Protein AF-A0AA39VQX3-F1 (afdb_monomer_lite)

Foldseek 3Di:
DADPVRDDDDDPPPDDDPVPPCPPPDRDQDPVNVVVVVVVVVVVVVVVVVVVVVPPDDDDDDDDDDPVVVVVVVVVVVVVVVVVVVVVVVVVVVVD

Sequence (96 aa):
MMDLEGNIVDVPNPSGRGSGYRDEEDGVLEKVERLARRRFCLRRNEMEKEKKEKEREFIVHMPLPDEKEIENMVLEKKKMELLSNYATVYLIFKAR

Organism: Acer saccharum (NCBI:txid4024)

InterPro domains:
  IPR009360 Pre-mRNA-splicing factor Isy1 [PF06246] (20-84)

Radius of gyration: 33.64 Å; chains: 1; bounding box: 80×27×74 Å

Secondary structure (DSSP, 8-state):
-B-TT--B-----SS--------SS-SS--HHHHHHHHHHHHHHHHHHHHHHHHT------PPPPPHHHHHHHHHHHHHHHHHHHHHHHHHHHHT-

Structure (mmCIF, N/CA/C/O backbone):
data_AF-A0AA39VQX3-F1
#
_entry.id   AF-A0AA39VQX3-F1
#
loop_
_atom_site.group_PDB
_atom_site.id
_atom_site.type_symbol
_atom_site.label_atom_id
_atom_site.label_alt_id
_atom_site.label_comp_id
_atom_site.label_asym_id
_atom_site.label_entity_id
_atom_site.label_seq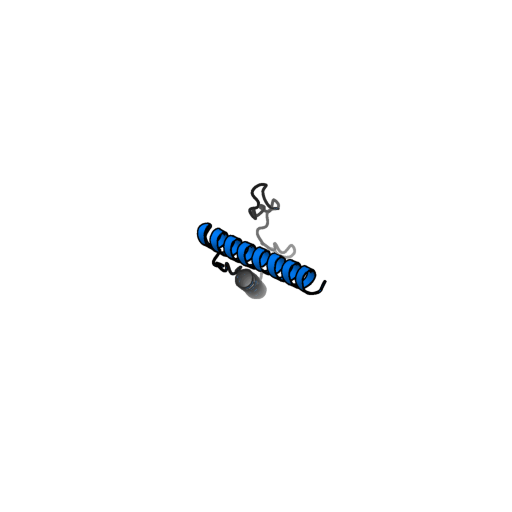_id
_atom_site.pdbx_PDB_ins_code
_atom_site.Cartn_x
_atom_site.Cartn_y
_atom_site.Cartn_z
_atom_site.occupancy
_atom_site.B_iso_or_equiv
_atom_site.auth_seq_id
_atom_site.auth_comp_id
_atom_site.auth_asym_id
_atom_site.auth_atom_id
_atom_site.pdbx_PDB_model_num
ATOM 1 N N . MET A 1 1 ? 22.922 -8.580 -7.481 1.00 44.53 1 MET A N 1
ATOM 2 C CA . MET A 1 1 ? 22.863 -8.815 -6.021 1.00 44.53 1 MET A CA 1
ATOM 3 C C . MET A 1 1 ? 22.301 -7.532 -5.428 1.00 44.53 1 MET A C 1
ATOM 5 O O . MET A 1 1 ? 22.696 -6.494 -5.932 1.00 44.53 1 MET A O 1
ATOM 9 N N . MET A 1 2 ? 21.370 -7.570 -4.477 1.00 53.41 2 MET A N 1
ATOM 10 C CA . MET A 1 2 ? 20.942 -6.357 -3.756 1.00 53.41 2 MET A CA 1
ATOM 11 C C . MET A 1 2 ? 21.920 -6.088 -2.604 1.00 53.41 2 MET A C 1
ATOM 13 O O . MET A 1 2 ? 22.512 -7.044 -2.092 1.00 53.41 2 MET A O 1
ATOM 17 N N . ASP A 1 3 ? 22.137 -4.825 -2.240 1.00 66.75 3 ASP A N 1
ATOM 18 C CA . ASP A 1 3 ? 22.876 -4.475 -1.020 1.00 66.75 3 ASP A CA 1
ATOM 19 C C . ASP A 1 3 ? 22.010 -4.711 0.236 1.00 66.75 3 ASP A C 1
ATOM 21 O O . ASP A 1 3 ? 20.832 -5.070 0.147 1.00 66.75 3 ASP A O 1
ATOM 25 N N . LEU A 1 4 ? 22.606 -4.581 1.426 1.00 71.19 4 LEU A N 1
ATOM 26 C CA . LEU A 1 4 ? 21.905 -4.796 2.702 1.00 71.19 4 LEU A CA 1
ATOM 27 C C . LEU A 1 4 ? 20.862 -3.703 2.995 1.00 71.19 4 LEU A C 1
ATOM 29 O O . LEU A 1 4 ? 20.021 -3.891 3.873 1.00 71.19 4 LEU A O 1
ATOM 33 N N . GLU A 1 5 ? 20.878 -2.603 2.241 1.00 68.81 5 GLU A N 1
ATOM 34 C CA . GLU A 1 5 ? 19.855 -1.557 2.260 1.00 68.81 5 GLU A CA 1
ATOM 35 C C . GLU A 1 5 ? 18.704 -1.801 1.263 1.00 68.81 5 GLU A C 1
ATOM 37 O O . GLU A 1 5 ? 17.751 -1.023 1.225 1.00 68.81 5 GLU A O 1
ATOM 42 N N . GLY A 1 6 ? 18.739 -2.896 0.495 1.00 61.66 6 GLY A N 1
ATOM 43 C CA . GLY A 1 6 ? 17.662 -3.289 -0.416 1.00 61.66 6 GLY A CA 1
ATOM 44 C C . GLY A 1 6 ? 17.668 -2.575 -1.772 1.00 61.66 6 GLY A C 1
ATOM 45 O O . GLY A 1 6 ? 16.703 -2.700 -2.526 1.00 61.66 6 GLY A O 1
ATOM 46 N N . ASN A 1 7 ? 18.741 -1.868 -2.126 1.00 71.50 7 ASN A N 1
ATOM 47 C CA . ASN A 1 7 ? 18.907 -1.263 -3.441 1.00 71.50 7 ASN A CA 1
ATOM 48 C C . ASN A 1 7 ? 19.446 -2.281 -4.457 1.00 71.50 7 ASN A C 1
ATOM 50 O O . ASN A 1 7 ? 20.309 -3.121 -4.175 1.00 71.50 7 ASN A O 1
ATOM 54 N N . ILE A 1 8 ? 18.953 -2.183 -5.695 1.00 49.44 8 ILE A N 1
ATOM 55 C CA . ILE A 1 8 ? 19.488 -2.933 -6.835 1.00 49.44 8 ILE A CA 1
ATOM 56 C C . ILE A 1 8 ? 20.816 -2.286 -7.229 1.00 49.44 8 ILE A C 1
ATOM 58 O O . ILE A 1 8 ? 20.851 -1.282 -7.936 1.00 49.44 8 ILE A O 1
ATOM 62 N N . VAL A 1 9 ? 21.919 -2.865 -6.760 1.00 58.19 9 VAL A N 1
ATOM 63 C CA . VAL A 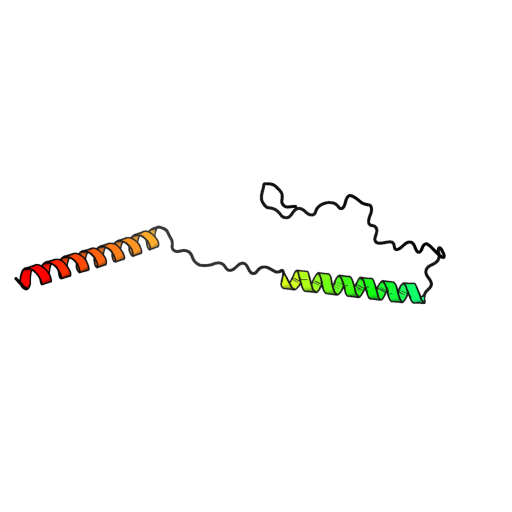1 9 ? 23.261 -2.466 -7.184 1.00 58.19 9 VAL A CA 1
ATOM 64 C C . VAL A 1 9 ? 23.661 -3.230 -8.445 1.00 58.19 9 VAL A C 1
ATOM 66 O O . VAL A 1 9 ? 23.729 -4.466 -8.466 1.00 58.19 9 VAL A O 1
ATOM 69 N N . ASP A 1 10 ? 23.931 -2.475 -9.513 1.00 57.16 10 ASP A N 1
ATOM 70 C CA . ASP A 1 10 ? 24.555 -2.992 -10.728 1.00 57.16 10 ASP A CA 1
ATOM 71 C C . ASP A 1 10 ? 25.943 -3.537 -10.373 1.00 57.16 10 ASP A C 1
ATOM 73 O O . ASP A 1 10 ? 26.861 -2.800 -10.011 1.00 57.16 10 ASP A O 1
ATOM 77 N N . VAL A 1 11 ? 26.098 -4.859 -10.462 1.00 56.31 11 VAL A N 1
ATOM 78 C CA . VAL A 1 11 ? 27.387 -5.519 -10.244 1.00 56.31 11 VAL A CA 1
ATOM 79 C C . VAL A 1 11 ? 28.325 -5.092 -11.377 1.00 56.31 11 VAL A C 1
ATOM 81 O O . VAL A 1 11 ? 28.020 -5.377 -12.541 1.00 56.31 11 VAL A O 1
ATOM 84 N N . PRO A 1 12 ? 29.483 -4.467 -11.092 1.00 53.97 12 PRO A N 1
ATOM 85 C CA . PRO A 1 12 ? 30.467 -4.214 -12.127 1.00 53.97 12 PRO A CA 1
ATOM 86 C C . PRO A 1 12 ? 30.956 -5.570 -12.631 1.00 53.97 12 PRO A C 1
ATOM 88 O O . PRO A 1 12 ? 31.552 -6.345 -11.885 1.00 53.97 12 PRO A O 1
ATOM 91 N N . ASN A 1 13 ? 30.648 -5.884 -13.889 1.00 50.62 13 ASN A N 1
ATOM 92 C CA . ASN A 1 13 ? 31.012 -7.145 -14.524 1.00 50.62 13 ASN A CA 1
ATOM 93 C C . ASN A 1 13 ? 32.550 -7.325 -14.467 1.00 50.62 13 ASN A C 1
ATOM 95 O O . ASN A 1 13 ? 33.259 -6.593 -15.160 1.00 50.62 13 ASN A O 1
ATOM 99 N N . PRO A 1 14 ? 33.090 -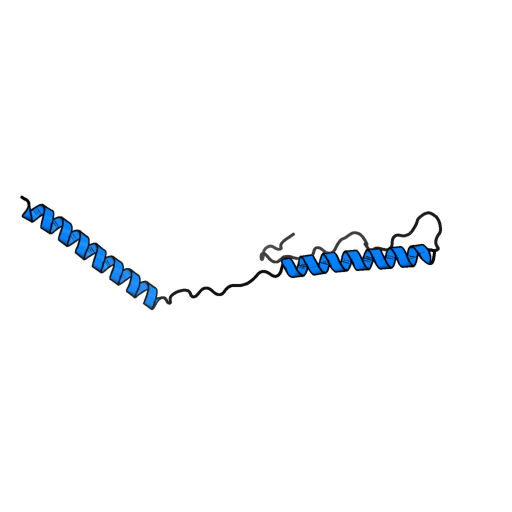8.288 -13.689 1.00 48.25 14 PRO A N 1
ATOM 100 C CA . PRO A 1 14 ? 34.528 -8.374 -13.396 1.00 48.25 14 PRO A CA 1
ATOM 101 C C . PRO A 1 14 ? 35.337 -9.040 -14.519 1.00 48.25 14 PRO A C 1
ATOM 103 O O . PRO A 1 14 ? 36.519 -9.327 -14.373 1.00 48.25 14 PRO A O 1
ATOM 106 N N . SER A 1 15 ? 34.708 -9.291 -15.662 1.00 46.41 15 SER A N 1
ATOM 107 C CA . SER A 1 15 ? 35.349 -9.832 -16.854 1.00 46.41 15 SER A CA 1
ATOM 108 C C . SER A 1 15 ? 35.226 -8.781 -17.939 1.00 46.41 15 SER A C 1
ATOM 110 O O . SER A 1 15 ? 34.108 -8.421 -18.306 1.00 46.41 15 SER A O 1
ATOM 112 N N . GLY A 1 16 ? 36.354 -8.251 -18.415 1.00 50.69 16 GLY A N 1
ATOM 113 C CA . GLY A 1 16 ? 36.395 -7.257 -19.482 1.00 50.69 16 GLY A CA 1
ATOM 114 C C . GLY A 1 16 ? 35.449 -7.632 -20.622 1.00 50.69 16 GLY A C 1
ATOM 115 O O . GLY A 1 16 ? 35.736 -8.515 -21.419 1.00 50.69 16 GLY A O 1
ATOM 116 N N . ARG A 1 17 ? 34.294 -6.968 -20.685 1.00 47.97 17 ARG A N 1
ATOM 117 C CA . ARG A 1 17 ? 33.331 -7.100 -21.778 1.00 47.97 17 ARG A CA 1
ATOM 118 C C . ARG A 1 17 ? 33.178 -5.747 -22.434 1.00 47.97 17 ARG A C 1
ATOM 120 O O . ARG A 1 17 ? 32.133 -5.110 -22.379 1.00 47.97 17 ARG A O 1
ATOM 127 N N . GLY A 1 18 ? 34.233 -5.342 -23.131 1.00 44.03 18 GLY A N 1
ATOM 128 C CA . GLY A 1 18 ? 33.962 -4.729 -24.417 1.00 44.03 18 GLY A CA 1
ATOM 129 C C . GLY A 1 18 ? 33.263 -5.798 -25.254 1.00 44.03 18 GLY A C 1
ATOM 130 O O . GLY A 1 18 ? 33.818 -6.874 -25.444 1.00 44.03 18 GLY A O 1
ATOM 131 N N . SER A 1 19 ? 32.049 -5.539 -25.744 1.00 47.88 19 SER A N 1
ATOM 132 C CA . SER A 1 19 ? 31.425 -6.370 -26.787 1.00 47.88 19 SER A CA 1
ATOM 133 C C . SER A 1 19 ? 32.144 -6.142 -28.129 1.00 47.88 19 SER A C 1
ATOM 135 O O . SER A 1 19 ? 31.552 -5.739 -29.136 1.00 47.88 19 SER A O 1
ATOM 137 N N . GLY A 1 20 ? 33.457 -6.341 -28.134 1.00 46.97 20 GLY A N 1
ATOM 138 C CA . GLY A 1 20 ? 34.253 -6.540 -29.323 1.00 46.97 20 GLY A CA 1
ATOM 139 C C . GLY A 1 20 ? 34.260 -8.028 -29.595 1.00 46.97 20 GLY A C 1
ATOM 140 O O . GLY A 1 20 ? 35.060 -8.735 -28.997 1.00 46.97 20 GLY A O 1
ATOM 141 N N . TYR A 1 21 ? 33.371 -8.499 -30.471 1.00 47.59 21 TYR A N 1
ATOM 142 C CA . TYR A 1 21 ? 33.649 -9.733 -31.198 1.00 47.59 21 TYR A CA 1
ATOM 143 C C . TYR A 1 21 ? 34.968 -9.472 -31.927 1.00 47.59 21 TYR A C 1
ATOM 145 O O . TYR A 1 21 ? 35.034 -8.607 -32.804 1.00 47.59 21 TYR A O 1
ATOM 153 N N . ARG A 1 22 ? 36.045 -10.037 -31.385 1.00 49.66 22 ARG A N 1
ATOM 154 C CA . ARG A 1 22 ? 37.316 -10.171 -32.074 1.00 49.66 22 ARG A CA 1
ATOM 155 C C . ARG A 1 22 ? 37.131 -11.452 -32.863 1.00 49.66 22 ARG A C 1
ATOM 157 O O . ARG A 1 22 ? 37.036 -12.514 -32.258 1.00 49.66 22 ARG A O 1
ATOM 164 N N . ASP A 1 23 ? 36.961 -11.313 -34.164 1.00 54.44 23 ASP A N 1
ATOM 165 C CA . ASP A 1 23 ? 36.848 -12.459 -35.051 1.00 54.44 23 ASP A CA 1
ATOM 166 C C . ASP A 1 23 ? 38.228 -13.132 -35.052 1.00 54.44 23 ASP A C 1
ATOM 168 O O . ASP A 1 23 ? 39.251 -12.462 -35.221 1.00 54.44 23 ASP A O 1
ATOM 172 N N . GLU A 1 24 ? 38.275 -14.421 -34.718 1.00 55.25 24 GLU A N 1
ATOM 173 C CA . GLU A 1 24 ? 39.540 -15.158 -34.602 1.00 55.25 24 GLU A CA 1
ATOM 174 C C . GLU A 1 24 ? 40.139 -15.496 -35.977 1.00 55.25 24 GLU A C 1
ATOM 176 O O . GLU A 1 24 ? 41.311 -15.859 -36.040 1.00 55.25 24 GLU A O 1
ATOM 181 N N . GLU A 1 25 ? 39.366 -15.352 -37.063 1.00 56.44 25 GLU A N 1
ATOM 182 C CA . GLU A 1 25 ? 39.762 -15.798 -38.405 1.00 56.44 25 GLU A CA 1
ATOM 183 C C . GLU A 1 25 ? 40.569 -14.755 -39.190 1.00 56.44 25 GLU A C 1
ATOM 185 O O . GLU A 1 25 ? 41.705 -15.042 -39.543 1.00 56.44 25 GLU A O 1
ATOM 190 N N . ASP A 1 26 ? 40.087 -13.526 -39.384 1.00 53.44 26 ASP A N 1
ATOM 191 C CA . ASP A 1 26 ? 40.797 -12.511 -40.171 1.00 53.44 26 ASP A CA 1
ATOM 192 C C . ASP A 1 26 ? 40.617 -11.148 -39.499 1.00 53.44 26 ASP A C 1
ATOM 194 O O . ASP A 1 26 ? 39.500 -10.675 -39.331 1.00 53.44 26 ASP A O 1
ATOM 198 N N . GLY A 1 27 ? 41.686 -10.467 -39.083 1.00 57.88 27 GLY A N 1
ATOM 199 C CA . GLY A 1 27 ? 41.611 -9.234 -38.274 1.00 57.88 27 GLY A CA 1
ATOM 200 C C . GLY A 1 27 ? 40.948 -7.997 -38.922 1.00 57.88 27 GLY A C 1
ATOM 201 O O . GLY A 1 27 ? 41.191 -6.879 -38.458 1.00 57.88 27 GLY A O 1
ATOM 202 N N . VAL A 1 28 ? 40.149 -8.148 -39.985 1.00 57.38 28 VAL A N 1
ATOM 203 C CA . VAL A 1 28 ? 39.463 -7.076 -40.717 1.00 57.38 28 VAL A CA 1
ATOM 204 C C . VAL A 1 28 ? 38.006 -7.460 -41.004 1.00 57.38 28 VAL A C 1
ATOM 206 O O . VAL A 1 28 ? 37.715 -8.161 -41.962 1.00 57.38 28 VAL A O 1
ATOM 209 N N . LEU A 1 29 ? 37.079 -6.899 -40.223 1.00 57.56 29 LEU A N 1
ATOM 210 C CA . LEU A 1 29 ? 35.633 -7.020 -40.446 1.00 57.56 29 LEU A CA 1
ATOM 211 C C . LEU A 1 29 ? 35.224 -6.363 -41.781 1.00 57.56 29 LEU A C 1
ATOM 213 O O . LEU A 1 29 ? 35.411 -5.150 -41.964 1.00 57.56 29 LEU A O 1
ATOM 217 N N . GLU A 1 30 ? 34.625 -7.125 -42.698 1.00 61.88 30 GLU A N 1
ATOM 218 C CA . GLU A 1 30 ? 34.236 -6.624 -44.021 1.00 61.88 30 GLU A CA 1
ATOM 219 C C . GLU A 1 30 ? 33.047 -5.632 -43.934 1.00 61.88 30 GLU A C 1
ATOM 221 O O . GLU A 1 30 ? 32.310 -5.552 -42.945 1.00 61.88 30 GLU A O 1
ATOM 226 N N . LYS A 1 31 ? 32.813 -4.819 -44.977 1.00 69.75 31 LYS A N 1
ATOM 227 C CA . LYS A 1 31 ? 31.729 -3.809 -45.001 1.00 69.75 31 LYS A CA 1
ATOM 228 C C . LYS A 1 31 ? 30.331 -4.419 -44.815 1.00 69.75 31 LYS A C 1
ATOM 230 O O . LYS A 1 31 ? 29.473 -3.778 -44.202 1.00 69.75 31 LYS A O 1
ATOM 235 N N . VAL A 1 32 ? 30.104 -5.625 -45.335 1.00 63.91 32 VAL A N 1
ATOM 236 C CA . VAL A 1 32 ? 28.830 -6.355 -45.218 1.00 63.91 32 VAL A CA 1
ATOM 237 C C . VAL A 1 32 ? 28.588 -6.770 -43.767 1.00 63.91 32 VAL A C 1
ATOM 239 O O . VAL A 1 32 ? 27.521 -6.501 -43.207 1.00 63.91 32 VAL A O 1
ATOM 242 N N . GLU A 1 33 ? 29.611 -7.315 -43.117 1.00 67.81 33 GLU A N 1
ATOM 243 C CA . GLU A 1 33 ? 29.562 -7.745 -41.720 1.00 67.81 33 GLU A CA 1
ATOM 244 C C . GLU A 1 33 ? 29.428 -6.560 -40.762 1.00 67.81 33 GLU A C 1
ATOM 246 O O . GLU A 1 33 ? 28.645 -6.601 -39.812 1.00 67.81 33 GLU A O 1
ATOM 251 N N . ARG A 1 34 ? 30.093 -5.434 -41.054 1.00 66.00 34 ARG A N 1
ATOM 252 C CA . ARG A 1 34 ? 29.930 -4.177 -40.305 1.00 66.00 34 ARG A CA 1
ATOM 253 C C . ARG A 1 34 ? 28.477 -3.692 -40.307 1.00 66.00 34 ARG A C 1
ATOM 255 O O . ARG A 1 34 ? 27.979 -3.242 -39.270 1.00 66.00 34 ARG A O 1
ATOM 262 N N . LEU A 1 35 ? 27.784 -3.767 -41.445 1.00 71.19 35 LEU A N 1
ATOM 263 C CA . LEU A 1 35 ? 26.367 -3.396 -41.540 1.00 71.19 35 LEU A CA 1
ATOM 264 C C . LEU A 1 35 ? 25.471 -4.390 -40.793 1.00 71.19 35 LEU A C 1
ATOM 266 O O . LEU A 1 35 ? 24.578 -3.958 -40.059 1.00 71.19 35 LEU A O 1
ATOM 270 N N . ALA A 1 36 ? 25.725 -5.693 -40.931 1.00 72.88 36 ALA A N 1
ATOM 271 C CA . ALA A 1 36 ? 24.998 -6.737 -40.211 1.00 72.88 36 ALA A CA 1
ATOM 272 C C . ALA A 1 36 ? 25.145 -6.583 -38.685 1.00 72.88 36 ALA A C 1
ATOM 274 O O . ALA A 1 36 ? 24.151 -6.571 -37.955 1.00 72.88 36 ALA A O 1
ATOM 275 N N . ARG A 1 37 ? 26.365 -6.328 -38.202 1.00 66.69 37 ARG A N 1
ATOM 276 C CA . ARG A 1 37 ? 26.663 -6.077 -36.788 1.00 66.69 37 ARG A CA 1
ATOM 277 C C . ARG A 1 37 ? 25.989 -4.810 -36.270 1.00 66.69 37 ARG A C 1
ATOM 279 O O . ARG A 1 37 ? 25.394 -4.831 -35.194 1.00 66.69 37 ARG A O 1
ATOM 286 N N . ARG A 1 38 ? 26.024 -3.711 -37.036 1.00 70.56 38 ARG A N 1
ATOM 287 C CA . ARG A 1 38 ? 25.338 -2.459 -36.664 1.00 70.56 38 ARG A CA 1
ATOM 288 C C . ARG A 1 38 ? 23.833 -2.679 -36.518 1.00 70.56 38 ARG A C 1
ATOM 290 O O . ARG A 1 38 ? 23.248 -2.192 -35.555 1.00 70.56 38 ARG A O 1
ATOM 297 N N . ARG A 1 39 ? 23.220 -3.445 -37.427 1.00 71.00 39 ARG A N 1
ATOM 298 C CA . ARG A 1 39 ? 21.802 -3.830 -37.338 1.00 71.00 39 ARG A CA 1
ATOM 299 C C . ARG A 1 39 ? 21.517 -4.670 -36.093 1.00 71.00 39 ARG A C 1
ATOM 301 O O . ARG A 1 39 ? 20.534 -4.412 -35.407 1.00 71.00 39 ARG A O 1
ATOM 308 N N . PHE A 1 40 ? 22.387 -5.623 -35.765 1.00 67.44 40 PHE A N 1
ATOM 309 C CA . PHE A 1 40 ? 22.208 -6.493 -34.602 1.00 67.44 40 PHE A CA 1
ATOM 310 C C . PHE A 1 40 ? 22.272 -5.726 -33.272 1.00 67.44 40 PHE A C 1
ATOM 312 O O . PHE A 1 40 ? 21.398 -5.891 -32.421 1.00 67.44 40 PHE A O 1
ATOM 319 N N . CYS A 1 41 ? 23.255 -4.833 -33.108 1.00 70.31 41 CYS A N 1
ATOM 320 C CA . CYS 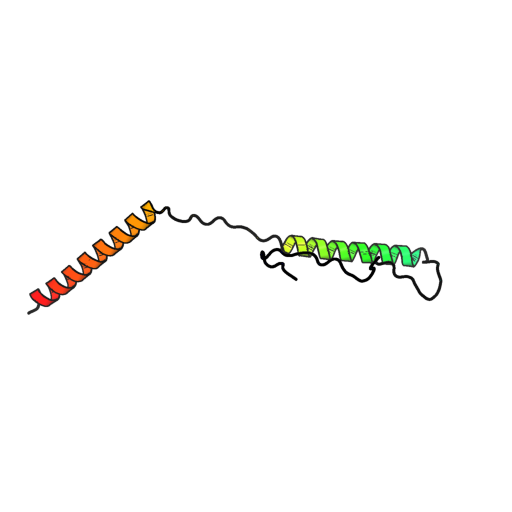A 1 41 ? 23.365 -3.988 -31.915 1.00 70.31 41 CYS A CA 1
ATOM 321 C C . CYS A 1 41 ? 22.165 -3.044 -31.761 1.00 70.31 41 CYS A C 1
ATOM 323 O O . CYS A 1 41 ? 21.652 -2.888 -30.656 1.00 70.31 41 CYS A O 1
ATOM 325 N N . LEU A 1 42 ? 21.695 -2.436 -32.857 1.00 72.38 42 LEU A N 1
ATOM 326 C CA . LEU A 1 42 ? 20.512 -1.570 -32.830 1.00 72.38 42 LEU A CA 1
ATOM 327 C C . LEU A 1 42 ? 19.266 -2.342 -32.385 1.00 72.38 42 LEU A C 1
ATOM 329 O O . LEU A 1 42 ? 18.584 -1.901 -31.466 1.00 72.38 42 LEU A O 1
ATOM 333 N N . ARG A 1 43 ? 19.044 -3.537 -32.947 1.00 69.44 43 ARG A N 1
ATOM 334 C CA . ARG A 1 43 ? 17.918 -4.404 -32.577 1.00 69.44 43 ARG A CA 1
ATOM 335 C C . ARG A 1 43 ? 17.959 -4.800 -31.101 1.00 69.44 43 ARG A C 1
ATOM 337 O O . ARG A 1 43 ? 16.932 -4.825 -30.431 1.00 69.44 43 ARG A O 1
ATOM 344 N N . ARG A 1 44 ? 19.149 -5.105 -30.572 1.00 72.81 44 ARG A N 1
ATOM 345 C CA . ARG A 1 44 ? 19.326 -5.419 -29.149 1.00 72.81 44 ARG A CA 1
ATOM 346 C C . ARG A 1 44 ? 19.007 -4.217 -28.256 1.00 72.81 44 ARG A C 1
ATOM 348 O O . ARG A 1 44 ? 18.291 -4.377 -27.273 1.00 72.81 44 ARG A O 1
ATOM 355 N N . ASN A 1 45 ? 19.486 -3.031 -28.624 1.00 69.00 45 ASN A N 1
ATOM 356 C CA . ASN A 1 45 ? 19.220 -1.800 -27.881 1.00 69.00 45 ASN A CA 1
ATOM 357 C C . ASN A 1 45 ? 17.730 -1.418 -27.900 1.00 69.00 45 ASN A C 1
ATOM 359 O O . ASN A 1 45 ? 17.228 -0.899 -26.908 1.00 69.00 45 ASN A O 1
ATOM 363 N N . GLU A 1 46 ? 17.017 -1.675 -28.999 1.00 73.00 46 GLU A N 1
ATOM 364 C CA . GLU A 1 46 ? 15.559 -1.498 -29.080 1.00 73.00 46 GLU A CA 1
ATOM 365 C C . GLU A 1 46 ? 14.826 -2.433 -28.111 1.00 73.00 46 GLU A C 1
ATOM 367 O O . GLU A 1 46 ? 14.004 -1.968 -27.326 1.00 73.00 46 GLU A O 1
ATOM 372 N N . MET A 1 47 ? 15.190 -3.721 -28.083 1.00 63.41 47 MET A N 1
ATOM 373 C CA . MET A 1 47 ? 14.606 -4.689 -27.144 1.00 63.41 47 MET A CA 1
ATOM 374 C C . MET A 1 47 ? 14.886 -4.332 -25.674 1.00 63.41 47 MET A C 1
ATOM 376 O O . MET A 1 47 ? 14.022 -4.519 -24.820 1.00 63.41 47 MET A O 1
ATOM 380 N N . GLU A 1 48 ? 16.079 -3.819 -25.353 1.00 68.81 48 GLU A N 1
ATOM 381 C CA . GLU A 1 48 ? 16.409 -3.373 -23.990 1.00 68.81 48 GLU A CA 1
ATOM 382 C C . GLU A 1 48 ? 15.630 -2.109 -23.585 1.00 68.81 48 GLU A C 1
ATOM 384 O O . GLU A 1 48 ? 15.212 -1.997 -22.433 1.00 68.81 48 GLU A O 1
ATOM 389 N N . LYS A 1 49 ? 15.375 -1.182 -24.518 1.00 70.00 49 LYS A N 1
ATOM 390 C CA . LYS A 1 49 ? 14.516 -0.013 -24.264 1.00 70.00 49 LYS A CA 1
ATOM 391 C C . LYS A 1 49 ? 13.063 -0.417 -24.031 1.00 70.00 49 LYS A C 1
ATOM 393 O O . LYS A 1 49 ? 12.466 0.048 -23.070 1.00 70.00 49 LYS A O 1
ATOM 398 N N . GLU A 1 50 ? 12.525 -1.318 -24.850 1.00 69.75 50 GLU A N 1
ATOM 399 C CA . GLU A 1 50 ? 11.147 -1.803 -24.714 1.00 69.75 50 GLU A CA 1
ATOM 400 C C . GLU A 1 50 ? 10.920 -2.522 -23.372 1.00 69.75 50 GLU A C 1
ATOM 402 O O . GLU A 1 50 ? 9.881 -2.349 -22.735 1.00 69.75 50 GLU A O 1
ATOM 407 N N . LYS A 1 51 ? 11.909 -3.292 -22.897 1.00 67.38 51 LYS A N 1
ATOM 408 C CA . LYS A 1 51 ? 11.870 -3.907 -21.560 1.00 67.38 51 LYS A CA 1
ATOM 409 C C . LYS A 1 51 ? 11.857 -2.860 -20.448 1.00 67.38 51 LYS A C 1
ATOM 411 O O . LYS A 1 51 ? 10.967 -2.899 -19.607 1.00 67.38 51 LYS A O 1
ATOM 416 N N . LYS A 1 52 ? 12.756 -1.872 -20.506 1.00 65.56 52 LYS A N 1
ATOM 417 C CA . LYS A 1 52 ? 12.805 -0.764 -19.533 1.00 65.56 52 LYS A CA 1
ATOM 418 C C . LYS A 1 52 ? 11.533 0.085 -19.518 1.00 65.56 52 LYS A C 1
ATOM 420 O O . LYS A 1 52 ? 11.199 0.672 -18.497 1.00 65.56 52 LYS A O 1
ATOM 425 N N . GLU A 1 53 ? 10.824 0.183 -20.641 1.00 65.38 53 GLU A N 1
ATOM 426 C CA . GLU A 1 53 ? 9.531 0.869 -20.707 1.00 65.38 53 GLU A CA 1
ATOM 427 C C . GLU A 1 53 ? 8.399 0.069 -20.062 1.00 65.38 53 GLU A C 1
ATOM 429 O O . GLU A 1 53 ? 7.549 0.663 -19.402 1.00 65.38 53 GLU A O 1
ATOM 434 N N . LYS A 1 54 ? 8.413 -1.261 -20.199 1.00 66.50 54 LYS A N 1
ATOM 435 C CA . LYS A 1 54 ? 7.462 -2.164 -19.528 1.00 66.50 54 LYS A CA 1
ATOM 436 C C . LYS A 1 54 ? 7.730 -2.298 -18.027 1.00 66.50 54 LYS A C 1
ATOM 438 O O . LYS A 1 54 ? 6.799 -2.542 -17.272 1.00 66.50 54 LYS A O 1
ATOM 443 N N . GLU A 1 55 ? 8.977 -2.108 -17.608 1.00 63.12 55 GLU A N 1
ATOM 444 C CA . GLU A 1 55 ? 9.424 -2.124 -16.207 1.00 63.12 55 GLU A CA 1
ATOM 445 C C . GLU A 1 55 ? 9.227 -0.776 -15.491 1.00 63.12 55 GLU A C 1
ATOM 447 O O . GLU A 1 55 ? 9.671 -0.613 -14.358 1.00 63.12 55 GLU A O 1
ATOM 452 N N . ARG A 1 56 ? 8.570 0.217 -16.110 1.00 66.00 56 ARG A N 1
ATOM 453 C CA . ARG A 1 56 ? 8.177 1.436 -15.389 1.00 66.00 56 ARG A CA 1
ATOM 454 C C . ARG A 1 56 ? 7.091 1.076 -14.376 1.00 66.00 56 ARG A C 1
ATOM 456 O O . ARG A 1 56 ? 5.913 0.994 -14.709 1.00 66.00 56 ARG A O 1
ATOM 463 N N . GLU A 1 57 ? 7.509 0.836 -13.144 1.00 65.44 57 GLU A N 1
ATOM 464 C CA . GLU A 1 57 ? 6.633 0.534 -12.018 1.00 65.44 57 GLU A CA 1
ATOM 465 C C . GLU A 1 57 ? 5.767 1.760 -11.690 1.00 65.44 57 GLU A C 1
ATOM 467 O O . GLU A 1 57 ? 6.261 2.851 -11.396 1.00 65.44 57 GLU A O 1
ATOM 472 N N . PHE A 1 58 ? 4.446 1.602 -11.793 1.00 73.69 58 PHE A N 1
ATOM 473 C CA . PHE A 1 58 ? 3.493 2.662 -11.482 1.00 73.69 58 PHE A CA 1
ATOM 474 C C . PHE A 1 58 ? 3.352 2.794 -9.963 1.00 73.69 58 PHE A C 1
ATOM 476 O O . PHE A 1 58 ? 2.778 1.925 -9.309 1.00 73.69 58 PHE A O 1
ATOM 483 N N . ILE A 1 59 ? 3.831 3.902 -9.399 1.00 72.25 59 ILE A N 1
ATOM 484 C CA . ILE A 1 59 ? 3.575 4.245 -7.998 1.00 72.25 59 ILE A CA 1
ATOM 485 C C . ILE A 1 59 ? 2.181 4.877 -7.918 1.00 72.25 59 ILE A C 1
ATOM 487 O O . ILE A 1 59 ? 1.970 5.996 -8.385 1.00 72.25 59 ILE A O 1
ATOM 491 N N . VAL A 1 60 ? 1.216 4.158 -7.340 1.00 83.50 60 VAL A N 1
ATOM 492 C CA . VAL A 1 60 ? -0.132 4.678 -7.0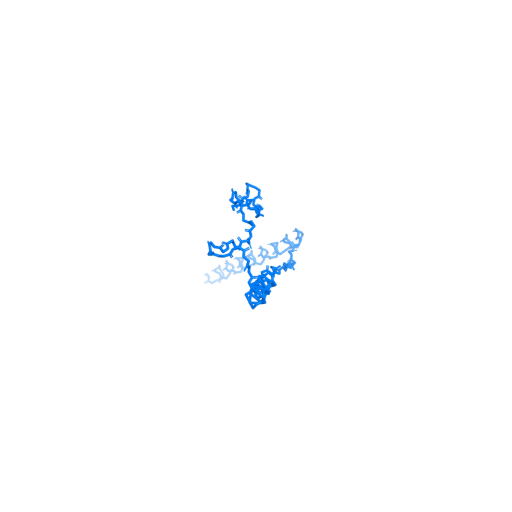65 1.00 83.50 60 VAL A CA 1
ATOM 493 C C . VAL A 1 60 ? -0.177 5.176 -5.627 1.00 83.50 60 VAL A C 1
ATOM 495 O O . VAL A 1 60 ? -0.023 4.391 -4.692 1.00 83.50 60 VAL A O 1
ATOM 498 N N . HIS A 1 61 ? -0.414 6.475 -5.432 1.00 80.50 61 HIS A N 1
ATOM 499 C CA . HIS A 1 61 ? -0.673 6.993 -4.094 1.00 80.50 61 HIS A CA 1
ATOM 500 C C . HIS A 1 61 ? -2.106 6.641 -3.688 1.00 80.50 61 HIS A C 1
ATOM 502 O O . HIS A 1 61 ? -3.072 7.189 -4.215 1.00 80.50 61 HIS A O 1
ATOM 508 N N . MET A 1 62 ? -2.235 5.725 -2.732 1.00 87.56 62 MET A N 1
ATOM 509 C CA . MET A 1 62 ? -3.505 5.439 -2.070 1.00 87.56 62 MET A CA 1
ATOM 510 C C . MET A 1 62 ? -3.724 6.440 -0.930 1.00 87.56 62 MET A C 1
ATOM 512 O O . MET A 1 62 ? -2.781 6.665 -0.165 1.00 87.56 62 MET A O 1
ATOM 516 N N . PRO A 1 63 ? -4.915 7.048 -0.793 1.00 86.38 63 PRO A N 1
ATOM 517 C CA . PRO A 1 63 ? -5.222 7.868 0.369 1.00 86.38 63 PRO A CA 1
ATOM 518 C C . PRO A 1 63 ? -5.351 6.958 1.595 1.00 86.38 63 PRO A C 1
ATOM 520 O O . PRO A 1 63 ? -6.209 6.074 1.635 1.00 86.38 63 PRO A O 1
ATOM 523 N N . LEU A 1 64 ? -4.469 7.150 2.575 1.00 87.50 64 LEU A N 1
ATOM 524 C CA . LEU A 1 64 ? -4.601 6.541 3.894 1.00 87.50 64 LEU A CA 1
ATOM 525 C C . LEU A 1 64 ? -5.391 7.503 4.791 1.00 87.50 64 LEU A C 1
ATOM 527 O O . LEU A 1 64 ? -5.119 8.702 4.733 1.00 87.50 64 LEU A O 1
ATOM 531 N N . PRO A 1 65 ? -6.359 7.009 5.584 1.00 90.12 65 PRO A N 1
ATOM 532 C CA . PRO A 1 65 ? -7.092 7.852 6.519 1.00 90.12 65 PRO A CA 1
ATOM 533 C C . PRO A 1 65 ? -6.164 8.373 7.620 1.00 90.12 65 PRO A C 1
ATOM 535 O O . PRO A 1 65 ? -5.278 7.653 8.091 1.00 90.12 65 PRO A O 1
ATOM 538 N N . ASP A 1 66 ? -6.405 9.608 8.051 1.00 91.06 66 ASP A N 1
ATOM 539 C CA . ASP A 1 66 ? -5.657 10.244 9.136 1.00 91.06 66 ASP A CA 1
ATOM 540 C C . ASP A 1 66 ? -5.994 9.607 10.496 1.00 91.06 66 ASP A C 1
ATOM 542 O O . ASP A 1 66 ? -7.068 9.035 10.697 1.00 91.06 66 ASP A O 1
ATOM 546 N N . GLU A 1 67 ? -5.113 9.762 11.489 1.00 92.50 67 GLU A N 1
ATOM 547 C CA . GLU A 1 67 ? -5.285 9.180 12.834 1.00 92.50 67 GLU A CA 1
ATOM 548 C C . GLU A 1 67 ? -6.648 9.513 13.470 1.00 92.50 67 GLU A C 1
ATOM 550 O O . GLU A 1 67 ? -7.301 8.647 14.055 1.00 92.50 67 GLU A O 1
ATOM 555 N N . LYS A 1 68 ? -7.118 10.755 13.297 1.00 93.75 68 LYS A N 1
ATOM 556 C CA . LYS A 1 68 ? -8.422 11.211 13.809 1.00 93.75 68 LYS A CA 1
ATOM 557 C C . LYS A 1 68 ? -9.601 10.538 13.105 1.00 93.75 68 LYS A C 1
ATOM 559 O O . LYS A 1 68 ? -10.624 10.273 13.734 1.00 93.75 68 LYS A O 1
ATOM 564 N N . GLU A 1 69 ? -9.482 10.276 11.805 1.00 92.88 69 GLU A N 1
ATOM 565 C CA . GLU A 1 69 ? -10.523 9.577 11.046 1.00 92.88 69 GLU A CA 1
ATOM 566 C C . GLU A 1 69 ? -10.612 8.117 11.486 1.00 92.88 69 GLU A C 1
ATOM 568 O O . GLU A 1 69 ? -11.708 7.612 11.737 1.00 92.88 69 GLU A O 1
ATOM 573 N N . ILE A 1 70 ? -9.458 7.470 11.675 1.00 93.94 70 ILE A N 1
ATOM 574 C CA . ILE A 1 70 ? -9.374 6.105 12.199 1.00 93.94 70 ILE A CA 1
ATOM 575 C C . ILE A 1 70 ? -10.055 6.020 13.569 1.00 93.94 70 ILE A C 1
ATOM 577 O O . ILE A 1 70 ? -10.870 5.122 13.797 1.00 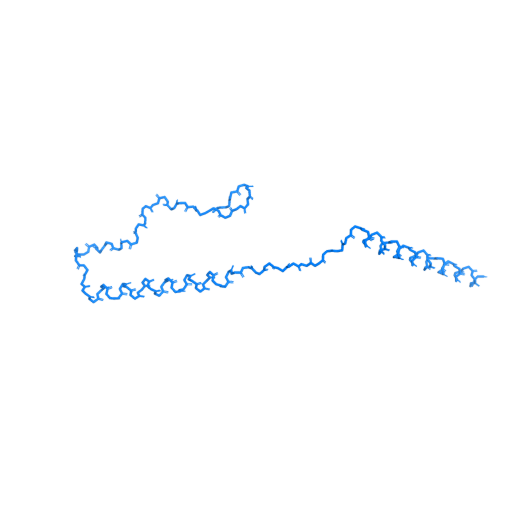93.94 70 ILE A O 1
ATOM 581 N N . GLU A 1 71 ? -9.766 6.958 14.472 1.00 94.75 71 GLU A N 1
ATOM 582 C CA . GLU A 1 71 ? -10.365 6.988 15.806 1.00 94.75 71 GLU A CA 1
ATOM 583 C C . GLU A 1 71 ? -11.894 7.100 15.744 1.00 94.75 71 GLU A C 1
ATOM 585 O O . GLU A 1 71 ? -12.600 6.301 16.367 1.00 94.75 71 GLU A O 1
ATOM 590 N N . ASN A 1 72 ? -12.417 8.024 14.934 1.00 96.25 72 ASN A N 1
ATOM 591 C CA . ASN A 1 72 ? -13.858 8.210 14.765 1.00 96.25 72 ASN A CA 1
ATOM 592 C C . ASN A 1 72 ? -14.539 6.954 14.210 1.00 96.25 72 ASN A C 1
ATOM 594 O O . ASN A 1 72 ? -15.549 6.509 14.758 1.00 96.25 72 ASN A O 1
ATOM 598 N N . MET A 1 73 ? -13.960 6.329 13.183 1.00 93.31 73 MET A N 1
ATOM 599 C CA . MET A 1 73 ? -14.498 5.094 12.606 1.00 93.31 73 MET A CA 1
ATOM 600 C C . MET A 1 73 ? -14.522 3.949 13.624 1.00 93.31 73 MET A C 1
ATOM 602 O O . MET A 1 73 ? -15.485 3.182 13.695 1.00 93.31 73 MET A O 1
ATOM 606 N N . VAL A 1 74 ? -13.465 3.812 14.428 1.00 96.00 74 VAL A N 1
ATOM 607 C CA . VAL A 1 74 ? -13.394 2.793 15.483 1.00 96.00 74 VAL A CA 1
ATOM 608 C C . VAL A 1 74 ? -14.421 3.073 16.578 1.00 96.00 74 VAL A C 1
ATOM 610 O O . VAL A 1 74 ? -15.085 2.145 17.047 1.00 96.00 74 VAL A O 1
ATOM 613 N N . LEU A 1 75 ? -14.586 4.335 16.974 1.00 96.94 75 LEU A N 1
ATOM 614 C CA . LEU A 1 75 ? -15.593 4.745 17.949 1.00 96.94 75 LEU A CA 1
ATOM 615 C C . LEU A 1 75 ? -17.008 4.429 17.463 1.00 96.94 75 LEU A C 1
ATOM 617 O O . LEU A 1 75 ? -17.801 3.876 18.225 1.00 96.94 75 LEU A O 1
ATOM 621 N N . GLU A 1 76 ? -17.332 4.736 16.209 1.00 96.19 76 GLU A N 1
ATOM 622 C CA . GLU A 1 76 ? -18.637 4.426 15.621 1.00 96.19 76 GLU A CA 1
ATOM 623 C C . GLU A 1 76 ? -18.902 2.921 15.573 1.00 96.19 76 GLU A C 1
ATOM 625 O O . GLU A 1 76 ? -19.956 2.476 16.035 1.00 96.19 76 GLU A O 1
ATOM 630 N N . LYS A 1 77 ? -17.926 2.120 15.124 1.00 96.50 77 LYS A N 1
ATOM 631 C CA . LYS A 1 77 ? -18.038 0.653 15.135 1.00 96.50 77 LYS A CA 1
ATOM 632 C C . LYS A 1 77 ? -18.327 0.115 16.534 1.00 96.50 77 LYS A C 1
ATOM 634 O O . LYS A 1 77 ? -19.263 -0.662 16.703 1.00 96.50 77 LYS A O 1
ATOM 639 N N . LYS A 1 78 ? -17.582 0.571 17.546 1.00 97.25 78 LYS A N 1
ATOM 640 C CA . LYS A 1 78 ? -17.783 0.152 18.943 1.00 97.25 78 LYS A CA 1
ATOM 641 C C . LYS A 1 78 ? -19.148 0.577 19.487 1.00 97.25 78 LYS A C 1
ATOM 643 O O . LYS A 1 78 ? -19.788 -0.198 20.192 1.00 97.25 78 LYS A O 1
ATOM 648 N N . LYS A 1 79 ? -19.624 1.785 19.156 1.00 97.19 79 LYS A N 1
ATOM 649 C CA . LYS A 1 79 ? -20.975 2.244 19.531 1.00 97.19 79 LYS A CA 1
ATOM 650 C C . LYS A 1 79 ? -22.047 1.328 18.942 1.00 97.19 79 LYS A C 1
ATOM 652 O O . LYS A 1 79 ? -22.951 0.916 19.665 1.00 97.19 79 LYS A O 1
ATOM 657 N N . MET A 1 80 ? -21.937 0.992 17.657 1.00 95.25 80 MET A N 1
ATOM 658 C CA . MET A 1 80 ? -22.885 0.100 16.986 1.00 95.25 80 MET A CA 1
ATOM 659 C C . MET A 1 80 ? -22.849 -1.319 17.556 1.00 95.25 80 MET A C 1
ATOM 661 O O . MET A 1 80 ? -23.901 -1.906 17.798 1.00 95.25 80 MET A O 1
ATOM 665 N N . GLU A 1 81 ? -21.659 -1.852 17.820 1.00 93.38 81 GLU A N 1
ATOM 666 C CA . GLU A 1 81 ? -21.482 -3.170 18.431 1.00 93.38 81 GLU A CA 1
ATOM 667 C C . GLU A 1 81 ? -22.123 -3.239 19.822 1.00 93.38 81 GLU A C 1
ATOM 669 O O . GLU A 1 81 ? -22.888 -4.159 20.113 1.00 93.38 81 GLU A O 1
ATOM 674 N N . LEU A 1 82 ? -21.886 -2.228 20.663 1.00 94.31 82 LEU A N 1
ATOM 675 C CA . LEU A 1 82 ? -22.529 -2.126 21.970 1.00 94.31 82 LEU A CA 1
ATOM 676 C C . LEU A 1 82 ? -24.052 -2.092 21.832 1.00 94.31 82 LEU A C 1
ATOM 678 O O . LEU A 1 82 ? -24.731 -2.880 22.486 1.00 94.31 82 LEU A O 1
ATOM 682 N N . LEU A 1 83 ? -24.593 -1.233 20.962 1.00 93.31 83 LEU A N 1
ATOM 683 C CA . LEU A 1 83 ? -26.037 -1.152 20.716 1.00 93.31 83 LEU A CA 1
ATOM 684 C C . LEU A 1 83 ? -26.623 -2.496 20.262 1.00 93.31 83 LEU A C 1
ATOM 686 O O . LEU A 1 83 ? -27.674 -2.897 20.760 1.00 93.31 83 LEU A O 1
ATOM 690 N N . SER A 1 84 ? -25.929 -3.214 19.375 1.00 92.06 84 SER A N 1
ATOM 691 C CA . SER A 1 84 ? -26.312 -4.561 18.943 1.00 92.06 84 SER A CA 1
ATOM 692 C C . SER A 1 84 ? -26.351 -5.533 20.124 1.00 92.06 84 SER A C 1
ATOM 694 O O . SER A 1 84 ? -27.354 -6.214 20.337 1.00 92.06 84 SER A O 1
ATOM 696 N N . ASN A 1 85 ? -25.303 -5.554 20.949 1.00 89.81 85 ASN A N 1
ATOM 697 C CA . ASN A 1 85 ? -25.242 -6.418 22.127 1.00 89.81 85 ASN A CA 1
ATOM 698 C C . ASN A 1 85 ? -26.386 -6.114 23.105 1.00 89.81 85 ASN A C 1
ATOM 700 O O . ASN A 1 85 ? -27.090 -7.028 23.530 1.00 89.81 85 ASN A O 1
ATOM 704 N N . TYR A 1 86 ? -26.660 -4.840 23.391 1.00 88.75 86 TYR A N 1
ATOM 705 C CA . TYR A 1 86 ? -27.790 -4.457 24.240 1.00 88.75 86 TYR A CA 1
ATOM 706 C C . TYR A 1 86 ? -29.142 -4.866 23.650 1.00 88.75 86 TYR A C 1
ATOM 708 O O . TYR A 1 86 ? -29.985 -5.382 24.383 1.00 88.75 86 TYR A O 1
ATOM 716 N N . ALA A 1 87 ? -29.352 -4.689 22.344 1.00 90.06 87 ALA A N 1
ATOM 717 C CA . ALA A 1 87 ? -30.585 -5.107 21.685 1.00 90.06 87 ALA A CA 1
ATOM 718 C C . ALA A 1 87 ? -30.782 -6.630 21.761 1.00 90.06 87 ALA A C 1
ATOM 720 O O . ALA A 1 87 ? -31.872 -7.088 22.099 1.00 90.06 87 ALA A O 1
ATOM 721 N N . THR A 1 88 ? -29.731 -7.418 21.511 1.00 84.69 88 THR A N 1
ATOM 722 C CA . THR A 1 88 ? -29.807 -8.887 21.608 1.00 84.69 88 THR A CA 1
ATOM 723 C C . THR A 1 88 ? -30.126 -9.352 23.027 1.00 84.69 88 THR A C 1
ATOM 725 O O . THR A 1 88 ? -31.046 -10.145 23.212 1.00 84.69 88 THR A O 1
ATOM 728 N N . VAL A 1 89 ? -29.448 -8.807 24.042 1.00 81.38 89 VAL A N 1
ATOM 729 C CA . VAL A 1 89 ? -29.715 -9.123 25.452 1.00 81.38 89 VAL A CA 1
ATOM 730 C C . VAL A 1 89 ? -31.139 -8.721 25.832 1.00 81.38 89 VAL A C 1
ATOM 732 O O . VAL A 1 89 ? -31.866 -9.521 26.414 1.00 81.38 89 VAL A O 1
ATOM 735 N N . TYR A 1 90 ? -31.578 -7.520 25.456 1.00 79.25 90 TYR A N 1
ATOM 736 C CA . TYR A 1 90 ? -32.936 -7.053 25.726 1.00 79.25 90 TYR A CA 1
ATOM 737 C C . TYR A 1 90 ? -34.004 -7.971 25.114 1.00 79.25 90 TYR A C 1
ATOM 739 O O . TYR A 1 90 ? -34.981 -8.308 25.781 1.00 79.25 90 TYR A O 1
ATOM 747 N N . LEU A 1 91 ? -33.816 -8.418 23.869 1.00 78.19 91 LEU A N 1
ATOM 748 C CA . LEU A 1 91 ? -34.739 -9.342 23.206 1.00 78.19 91 LEU A CA 1
ATOM 749 C C . LEU A 1 91 ? -34.772 -10.718 23.885 1.00 78.19 91 LEU A C 1
ATOM 751 O O . LEU A 1 91 ? -35.854 -11.274 24.061 1.00 78.19 91 LEU A O 1
ATOM 755 N N . ILE A 1 92 ? -33.619 -11.233 24.322 1.00 78.56 92 ILE A N 1
ATOM 756 C CA . ILE A 1 92 ? -33.528 -12.493 25.076 1.00 78.56 92 ILE A CA 1
ATOM 757 C C . ILE A 1 92 ? -34.266 -12.385 26.418 1.00 78.56 92 ILE A C 1
ATOM 759 O O . ILE A 1 92 ? -35.021 -13.285 26.774 1.00 78.56 92 ILE A O 1
ATOM 763 N N . PHE A 1 93 ? -34.087 -11.284 27.152 1.00 75.50 93 PHE A N 1
ATOM 764 C CA . PHE A 1 93 ? -34.756 -11.069 28.440 1.00 75.50 93 PHE A CA 1
ATOM 765 C C . PHE A 1 93 ? -36.258 -10.800 28.308 1.00 75.50 93 PHE A C 1
ATOM 767 O O . PHE A 1 93 ? -37.011 -11.177 29.196 1.00 75.50 93 PHE A O 1
ATOM 774 N N . LYS A 1 94 ? -36.707 -10.165 27.219 1.00 79.88 94 LYS A N 1
ATOM 775 C CA . LYS A 1 94 ? -38.131 -9.892 26.966 1.00 79.88 94 LYS A CA 1
ATOM 776 C C . LYS A 1 94 ? -38.915 -11.133 26.525 1.00 79.88 94 LYS A C 1
ATOM 778 O O . LYS A 1 94 ? -40.127 -11.175 26.699 1.00 79.88 94 LYS A O 1
ATOM 783 N N . ALA A 1 95 ? -38.245 -12.105 25.911 1.00 67.12 95 ALA A N 1
ATOM 784 C CA . ALA A 1 95 ? -38.864 -13.338 25.429 1.00 67.12 95 ALA A CA 1
ATOM 785 C C . ALA A 1 95 ? -39.024 -14.424 26.514 1.00 67.12 95 ALA A C 1
ATOM 787 O O . ALA A 1 95 ? -39.538 -15.501 26.211 1.00 67.12 95 ALA A O 1
ATOM 788 N N . ARG A 1 96 ? -38.580 -14.160 27.748 1.00 55.53 96 ARG A N 1
ATOM 789 C CA . ARG A 1 96 ? -38.701 -15.045 28.911 1.00 55.53 96 ARG A CA 1
ATOM 790 C C . ARG A 1 96 ? -39.766 -14.527 29.870 1.00 55.53 96 ARG A C 1
ATOM 792 O O . ARG A 1 96 ? -40.480 -15.386 30.430 1.00 55.53 96 ARG A O 1
#

pLDDT: mean 71.87, std 15.7, range [44.03, 97.25]